Protein AF-A0A2V6FDK2-F1 (afdb_monomer)

Structure (mmCIF, N/CA/C/O backbone):
data_AF-A0A2V6FDK2-F1
#
_entry.id   AF-A0A2V6FDK2-F1
#
loop_
_atom_site.group_PDB
_atom_site.id
_atom_site.type_symbol
_atom_site.label_atom_id
_atom_site.label_alt_id
_atom_site.label_comp_id
_atom_site.label_asym_id
_atom_site.label_entity_id
_atom_site.label_seq_id
_atom_site.pdbx_PDB_ins_code
_atom_site.Cartn_x
_atom_site.Cartn_y
_atom_site.Cartn_z
_atom_site.occupancy
_atom_site.B_iso_or_equiv
_atom_site.auth_seq_id
_atom_site.auth_comp_id
_atom_site.auth_asym_id
_atom_site.auth_atom_id
_atom_site.pdbx_PDB_model_num
ATOM 1 N N . MET A 1 1 ? -0.575 10.811 1.389 1.00 85.94 1 MET A N 1
ATOM 2 C CA . MET A 1 1 ? -0.561 9.710 2.386 1.00 85.94 1 MET A CA 1
ATOM 3 C C . MET A 1 1 ? -1.241 9.961 3.729 1.00 85.94 1 MET A C 1
ATOM 5 O O . MET A 1 1 ? -1.924 9.056 4.196 1.00 85.94 1 MET A O 1
ATOM 9 N N . LYS A 1 2 ? -1.090 11.131 4.367 1.00 87.75 2 LYS A N 1
ATOM 10 C CA . LYS A 1 2 ? -1.669 11.398 5.703 1.00 87.75 2 LYS A CA 1
ATOM 11 C C . LYS A 1 2 ? -3.189 11.168 5.780 1.00 87.75 2 LYS A C 1
ATOM 13 O O . LYS A 1 2 ? -3.644 10.472 6.678 1.00 87.75 2 LYS A O 1
ATOM 18 N N . SER A 1 3 ? -3.952 11.706 4.821 1.00 92.69 3 SER A N 1
ATOM 19 C CA . SER A 1 3 ? -5.419 11.562 4.778 1.00 92.69 3 SER A CA 1
ATOM 20 C C . SER A 1 3 ? -5.865 10.095 4.682 1.00 92.69 3 SER A C 1
ATOM 22 O O . SER A 1 3 ? -6.679 9.646 5.483 1.00 92.69 3 SER A O 1
ATOM 24 N N . LEU A 1 4 ? -5.247 9.317 3.785 1.00 91.94 4 L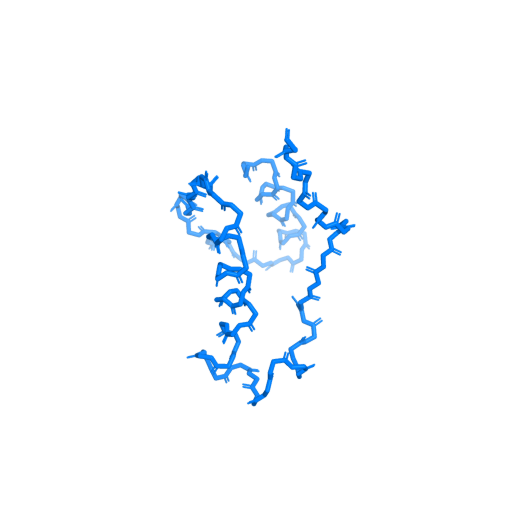EU A N 1
ATOM 25 C CA . LEU A 1 4 ? -5.575 7.902 3.592 1.00 91.94 4 LEU A CA 1
ATOM 26 C C . LEU A 1 4 ? -5.321 7.073 4.859 1.00 91.94 4 LEU A C 1
ATOM 28 O O . LEU A 1 4 ? -6.226 6.401 5.344 1.00 91.94 4 LEU A O 1
ATOM 32 N N . LYS A 1 5 ? -4.113 7.176 5.439 1.00 94.25 5 LYS A N 1
ATOM 33 C CA . LYS A 1 5 ? -3.767 6.476 6.689 1.00 94.25 5 LYS A CA 1
ATOM 34 C C . LYS A 1 5 ? -4.739 6.835 7.819 1.00 94.25 5 LYS A C 1
ATOM 36 O O . LYS A 1 5 ? -5.150 5.956 8.569 1.00 94.25 5 LYS A O 1
ATOM 41 N N . ASN A 1 6 ? -5.141 8.105 7.912 1.00 94.81 6 ASN A N 1
ATOM 42 C CA . ASN A 1 6 ? -6.095 8.567 8.921 1.00 94.81 6 ASN A CA 1
ATOM 43 C C . ASN A 1 6 ? -7.499 7.982 8.725 1.00 94.81 6 ASN A C 1
ATOM 45 O O . ASN A 1 6 ? -8.112 7.581 9.714 1.00 94.81 6 ASN A O 1
ATOM 49 N N . SER A 1 7 ? -7.997 7.926 7.486 1.00 96.44 7 SER A N 1
ATOM 50 C CA . SER A 1 7 ? -9.317 7.364 7.173 1.00 96.44 7 SER A CA 1
ATOM 51 C C . SER A 1 7 ? -9.393 5.888 7.569 1.00 96.44 7 SER A C 1
ATOM 53 O O . SER A 1 7 ? -10.241 5.522 8.379 1.00 96.44 7 SER A O 1
ATOM 55 N N . PHE A 1 8 ? -8.429 5.076 7.131 1.00 96.12 8 PHE A N 1
ATOM 56 C CA . PHE A 1 8 ? -8.349 3.670 7.533 1.00 96.12 8 PHE A CA 1
ATOM 57 C C . PHE A 1 8 ? -8.146 3.498 9.040 1.00 96.12 8 PHE A C 1
ATOM 59 O O . PHE A 1 8 ? -8.797 2.658 9.651 1.00 96.12 8 PHE A O 1
ATOM 66 N N . SER A 1 9 ? -7.299 4.311 9.681 1.00 96.69 9 SER A N 1
ATOM 67 C CA . SER A 1 9 ? -7.131 4.250 11.138 1.00 96.69 9 SER A CA 1
ATOM 68 C C . SER A 1 9 ? -8.409 4.578 11.909 1.00 96.69 9 SER A C 1
ATOM 70 O O . SER A 1 9 ? -8.533 4.148 13.053 1.00 96.69 9 SER A O 1
ATOM 72 N N . LYS A 1 10 ? -9.342 5.357 11.348 1.00 96.88 10 LYS A N 1
ATOM 73 C CA . LYS A 1 10 ? -10.653 5.572 11.972 1.00 96.88 10 LYS A CA 1
ATOM 74 C C . LYS A 1 10 ? -11.463 4.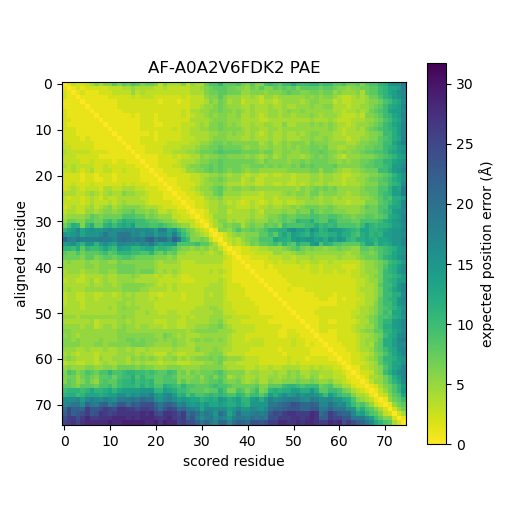274 11.939 1.00 96.88 10 LYS A C 1
ATOM 76 O O . LYS A 1 10 ? -11.856 3.799 12.998 1.00 96.88 10 LYS A O 1
ATOM 81 N N . THR A 1 11 ? -11.592 3.656 10.767 1.00 97.75 11 THR A N 1
ATOM 82 C CA . THR A 1 11 ? -12.299 2.377 10.599 1.00 97.75 11 THR A CA 1
ATOM 83 C C . THR A 1 11 ? -11.679 1.259 11.442 1.00 97.75 11 THR A C 1
ATOM 85 O O . THR A 1 11 ? -12.390 0.541 12.133 1.00 97.75 11 THR A O 1
ATOM 88 N N . LEU A 1 12 ? -10.348 1.146 11.481 1.00 97.81 12 LEU A N 1
ATOM 89 C CA . LEU A 1 12 ? -9.656 0.147 12.304 1.00 97.81 12 LEU A CA 1
ATOM 90 C C . LEU A 1 12 ? -9.919 0.337 13.806 1.00 97.81 12 LEU A C 1
ATOM 92 O O . LEU A 1 12 ? -10.049 -0.651 14.523 1.00 97.81 12 LEU A O 1
ATOM 96 N N . ARG A 1 13 ? -10.046 1.584 14.290 1.00 97.19 13 ARG A N 1
ATOM 97 C CA . ARG A 1 13 ? -10.464 1.850 15.681 1.00 97.19 13 ARG A CA 1
ATOM 98 C C . ARG A 1 13 ? -11.901 1.416 15.933 1.00 97.19 13 ARG A C 1
ATOM 100 O O . ARG A 1 13 ? -12.158 0.813 16.966 1.00 97.19 13 ARG A O 1
ATOM 107 N N . GLU A 1 14 ? -12.809 1.704 15.003 1.00 97.62 14 GLU A N 1
ATOM 108 C CA . GLU A 1 14 ? -14.212 1.269 15.084 1.00 97.62 14 GLU A CA 1
ATOM 109 C C . GLU A 1 14 ? -14.322 -0.266 15.097 1.00 97.62 14 GLU A C 1
ATOM 111 O O . GLU A 1 14 ? -15.170 -0.822 15.788 1.00 97.62 14 GLU A O 1
A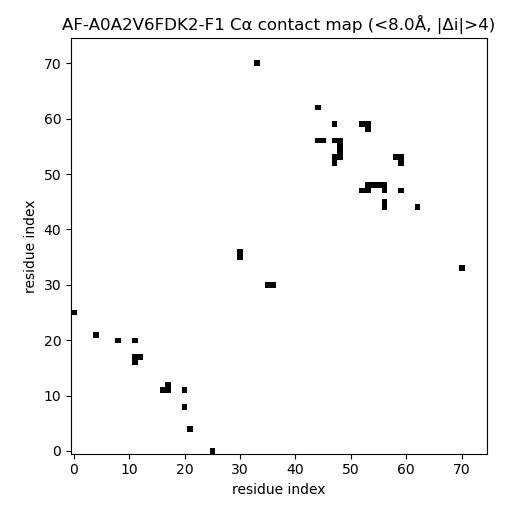TOM 116 N N . MET A 1 15 ? -13.401 -0.957 14.419 1.00 97.94 15 MET A N 1
ATOM 117 C CA . MET A 1 15 ? -13.257 -2.418 14.439 1.00 97.94 15 MET A CA 1
ATOM 118 C C . MET A 1 15 ? -12.470 -2.959 15.650 1.00 97.94 15 MET A C 1
ATOM 120 O O . MET A 1 15 ? -12.161 -4.147 15.688 1.00 97.94 15 MET A O 1
ATOM 124 N N . ASN A 1 16 ? -12.129 -2.120 16.636 1.00 97.62 16 ASN A N 1
ATOM 125 C CA . ASN A 1 16 ? -11.333 -2.477 17.820 1.00 97.62 16 ASN A CA 1
ATOM 126 C C . ASN A 1 16 ? -9.930 -3.049 17.520 1.00 97.62 16 ASN A C 1
ATOM 128 O O . ASN A 1 16 ? -9.364 -3.779 18.334 1.00 97.62 16 ASN A O 1
ATOM 132 N N . VAL A 1 17 ? -9.322 -2.694 16.384 1.00 97.88 17 VAL A N 1
ATOM 133 C CA . VAL A 1 17 ? -7.927 -3.051 16.081 1.00 97.88 17 VAL A CA 1
ATOM 134 C C . VAL A 1 17 ? -6.984 -2.096 16.832 1.00 97.88 17 VAL A C 1
ATOM 136 O O . VAL A 1 17 ? -7.057 -0.876 16.623 1.00 97.88 17 VAL A O 1
ATOM 139 N N . PRO A 1 18 ? -6.076 -2.599 17.690 1.00 96.62 18 PRO A N 1
ATOM 140 C CA . PRO A 1 18 ? -5.212 -1.755 18.509 1.00 96.62 18 PRO A CA 1
ATOM 141 C C . PRO A 1 18 ? -4.147 -1.022 17.683 1.00 96.62 18 PRO A C 1
ATOM 143 O O . PRO A 1 18 ? -3.698 -1.477 16.633 1.00 96.62 18 PRO A O 1
ATOM 146 N N . ALA A 1 19 ? -3.736 0.143 18.179 1.00 94.56 19 ALA A N 1
ATOM 147 C CA . ALA A 1 19 ? -2.638 0.929 17.623 1.00 94.56 19 ALA A CA 1
ATOM 148 C C . ALA A 1 19 ? -1.261 0.385 18.081 1.00 94.56 19 ALA A C 1
ATOM 150 O O . ALA A 1 19 ? -1.195 -0.252 19.133 1.00 94.56 19 ALA A O 1
ATOM 151 N N . PRO A 1 20 ? -0.154 0.693 17.366 1.00 94.62 20 PRO A N 1
ATOM 152 C CA . PRO A 1 20 ? -0.074 1.518 16.155 1.00 94.62 20 PRO A CA 1
ATOM 153 C C . PRO A 1 20 ? -0.456 0.758 14.873 1.00 94.62 20 PRO A C 1
ATOM 155 O O . PRO A 1 20 ? 0.075 -0.308 14.596 1.00 94.62 20 PRO A O 1
ATOM 158 N N . HIS A 1 21 ? -1.329 1.347 14.042 1.00 96.12 21 HIS A N 1
ATOM 159 C CA . HIS A 1 21 ? -1.747 0.742 12.760 1.00 96.12 21 HIS A CA 1
ATOM 160 C C . HIS A 1 21 ? -0.719 0.889 11.638 1.00 96.12 21 HIS A C 1
ATOM 162 O O . HIS A 1 21 ? -0.738 0.130 10.677 1.00 96.12 21 HIS A O 1
ATOM 168 N N . TRP A 1 22 ? 0.148 1.897 11.722 1.00 95.75 22 TRP A N 1
ATOM 169 C CA . TRP A 1 22 ? 1.069 2.255 10.649 1.00 95.75 22 TRP A CA 1
ATOM 170 C C . TRP A 1 22 ? 2.479 2.446 11.189 1.00 95.75 22 TRP A C 1
ATOM 172 O O . TRP A 1 22 ? 2.674 3.105 12.211 1.00 95.75 22 TRP A O 1
ATOM 182 N N . GLN A 1 23 ? 3.471 1.986 10.429 1.00 94.75 23 GLN A N 1
ATOM 183 C CA . GLN A 1 23 ? 4.851 2.431 10.595 1.00 94.75 23 GLN A CA 1
ATOM 184 C C . GLN A 1 23 ? 4.958 3.949 10.355 1.00 94.75 23 GLN A C 1
ATOM 186 O O . GLN A 1 23 ? 4.265 4.517 9.496 1.00 94.75 23 GLN A O 1
ATOM 191 N N . LYS A 1 24 ? 5.846 4.609 11.112 1.00 92.88 24 LYS A N 1
ATOM 192 C CA . LYS A 1 24 ? 6.178 6.029 10.938 1.00 92.88 24 LYS A CA 1
ATOM 193 C C . LYS A 1 24 ? 6.798 6.264 9.554 1.00 92.88 24 LYS A C 1
ATOM 195 O O . LYS A 1 24 ? 7.710 5.551 9.157 1.00 92.88 24 LYS A O 1
ATOM 200 N N . GLY A 1 25 ? 6.330 7.301 8.857 1.00 92.19 25 GLY A N 1
ATOM 201 C CA . GLY A 1 25 ? 6.771 7.625 7.497 1.00 92.19 25 GLY A CA 1
ATOM 202 C C . GLY A 1 25 ? 6.072 6.790 6.422 1.00 92.19 25 GLY A C 1
ATOM 203 O O . GLY A 1 25 ? 5.029 6.175 6.662 1.00 92.19 25 GLY A O 1
ATOM 204 N N . PHE A 1 26 ? 6.599 6.845 5.208 1.00 92.38 26 PHE A N 1
ATOM 205 C CA . PHE A 1 26 ? 6.261 5.991 4.070 1.00 92.38 26 PHE A CA 1
ATOM 206 C C . PHE A 1 26 ? 7.421 6.078 3.073 1.00 92.38 26 PHE A C 1
ATOM 208 O O . PHE A 1 26 ? 8.238 6.989 3.177 1.00 92.38 26 PHE A O 1
ATOM 215 N N . PHE A 1 27 ? 7.510 5.118 2.158 1.00 90.44 27 PHE A N 1
ATOM 216 C CA . PHE A 1 27 ? 8.459 5.175 1.053 1.00 90.44 27 PHE A CA 1
ATOM 217 C C . PHE A 1 27 ? 7.798 5.862 -0.141 1.00 90.44 27 PHE A C 1
ATOM 219 O O . PHE A 1 27 ? 6.682 5.495 -0.518 1.00 90.44 27 PHE A O 1
ATOM 226 N N . ASP A 1 28 ? 8.480 6.843 -0.718 1.00 89.19 28 ASP A N 1
ATOM 227 C CA . ASP A 1 28 ? 8.122 7.477 -1.978 1.00 89.19 28 ASP A CA 1
ATOM 228 C C . ASP A 1 28 ? 9.337 7.516 -2.907 1.00 89.19 28 ASP A C 1
ATOM 230 O O . ASP A 1 28 ? 10.445 7.865 -2.502 1.00 89.19 28 ASP A O 1
ATOM 234 N N . HIS A 1 29 ? 9.124 7.121 -4.161 1.00 84.19 29 HIS A N 1
ATOM 235 C CA . HIS A 1 29 ? 10.129 7.190 -5.211 1.00 84.19 29 HIS A CA 1
ATOM 236 C C . HIS A 1 29 ? 9.501 7.805 -6.459 1.00 84.19 29 HIS A C 1
ATOM 238 O O . HIS A 1 29 ? 8.464 7.342 -6.932 1.00 84.19 29 HIS A O 1
ATOM 244 N N . VAL A 1 30 ? 10.110 8.876 -6.971 1.00 83.31 30 VAL A N 1
ATOM 245 C CA . VAL A 1 30 ? 9.638 9.550 -8.184 1.00 83.31 30 VAL A CA 1
ATOM 246 C C . VAL A 1 30 ? 10.165 8.805 -9.403 1.00 83.31 30 VAL A C 1
ATOM 248 O O . VAL A 1 30 ? 11.368 8.761 -9.643 1.00 83.31 30 VAL A O 1
ATOM 251 N N . MET A 1 31 ? 9.238 8.276 -10.189 1.00 79.88 31 MET A N 1
ATOM 252 C CA . MET A 1 31 ? 9.488 7.585 -11.450 1.00 79.88 31 MET A CA 1
ATOM 253 C C . MET A 1 31 ? 9.780 8.617 -12.543 1.00 79.88 31 MET A C 1
ATOM 255 O O . MET A 1 31 ? 8.961 9.505 -12.773 1.00 79.88 31 MET A O 1
ATOM 259 N N . ARG A 1 32 ? 10.957 8.552 -13.178 1.00 76.69 32 ARG A N 1
ATOM 260 C CA . ARG A 1 32 ? 11.418 9.583 -14.135 1.00 76.69 32 ARG A CA 1
ATOM 261 C C . ARG A 1 32 ? 11.410 9.152 -15.603 1.00 76.69 32 ARG A C 1
ATOM 263 O O . ARG A 1 32 ? 11.594 10.004 -16.463 1.00 76.69 32 ARG A O 1
ATOM 270 N N . SER A 1 33 ? 11.205 7.871 -15.889 1.00 72.88 33 SER A N 1
ATOM 271 C CA . SER A 1 33 ? 11.132 7.332 -17.250 1.00 72.88 33 SER A CA 1
ATOM 272 C C . SER A 1 33 ? 10.035 6.275 -17.356 1.00 72.88 33 SER A C 1
ATOM 274 O O . SER A 1 33 ? 9.695 5.621 -16.368 1.00 72.88 33 SER A O 1
ATOM 276 N N . GLU A 1 34 ? 9.491 6.101 -18.560 1.00 66.44 34 GLU A N 1
ATOM 277 C CA . GLU A 1 34 ? 8.496 5.062 -18.855 1.00 66.44 34 GLU A CA 1
ATOM 278 C C . GLU A 1 34 ? 9.072 3.648 -18.705 1.00 66.44 34 GLU A C 1
ATOM 280 O O . GLU A 1 34 ? 8.391 2.757 -18.211 1.00 66.44 34 GLU A O 1
ATOM 285 N N . GLU A 1 35 ? 10.347 3.442 -19.041 1.00 62.72 35 GLU A N 1
ATOM 286 C CA . GLU A 1 35 ? 11.036 2.158 -18.843 1.00 62.72 35 GLU A CA 1
ATOM 287 C C . GLU A 1 35 ? 11.039 1.739 -17.364 1.00 62.72 35 GLU A C 1
ATOM 289 O O . GLU A 1 35 ? 10.731 0.597 -17.029 1.00 62.72 35 GLU A O 1
ATOM 294 N N . SER A 1 36 ? 11.250 2.703 -16.461 1.00 67.25 36 SER A N 1
ATOM 295 C CA . SER A 1 36 ? 11.193 2.461 -15.021 1.00 67.25 36 SER A CA 1
ATOM 296 C C . SER A 1 36 ? 9.803 1.994 -14.577 1.00 67.25 36 SER A C 1
ATOM 298 O O . SER A 1 36 ? 9.693 1.203 -13.638 1.00 67.25 36 SER A O 1
ATOM 300 N N . TYR A 1 37 ? 8.736 2.451 -15.242 1.00 74.31 37 TYR A N 1
ATOM 301 C CA . TYR A 1 37 ? 7.356 2.149 -14.865 1.00 74.31 37 TYR A CA 1
ATOM 302 C C . TYR A 1 37 ? 7.037 0.655 -14.938 1.00 74.31 37 TYR A C 1
ATOM 304 O O . TYR A 1 37 ? 6.572 0.088 -13.947 1.00 74.31 37 TYR A O 1
ATOM 312 N N . SER A 1 38 ? 7.348 0.010 -16.063 1.00 80.00 38 SER A N 1
ATOM 313 C CA . SER A 1 38 ? 7.085 -1.422 -16.256 1.00 80.00 38 SER A CA 1
ATOM 314 C C . SER A 1 38 ? 7.843 -2.285 -15.245 1.00 80.00 38 SER A C 1
ATOM 316 O O . SER A 1 38 ? 7.278 -3.220 -14.678 1.00 80.00 38 SER A O 1
ATOM 318 N N . GLU A 1 39 ? 9.097 -1.935 -14.954 1.00 82.81 39 GLU A N 1
ATOM 319 C CA . GLU A 1 39 ? 9.917 -2.645 -13.966 1.00 82.81 39 GLU A CA 1
ATOM 320 C C . GLU A 1 39 ? 9.361 -2.512 -12.542 1.00 82.81 39 GLU A C 1
ATOM 322 O O . GLU A 1 39 ? 9.284 -3.495 -11.803 1.00 82.81 39 GLU A O 1
ATOM 327 N N . ASN A 1 40 ? 8.930 -1.311 -12.144 1.00 84.19 40 ASN A N 1
ATOM 328 C CA . ASN A 1 40 ? 8.353 -1.101 -10.814 1.00 84.19 40 ASN A CA 1
ATOM 329 C C . ASN A 1 40 ? 6.979 -1.758 -10.677 1.00 84.19 40 ASN A C 1
ATOM 331 O O . ASN A 1 40 ? 6.655 -2.271 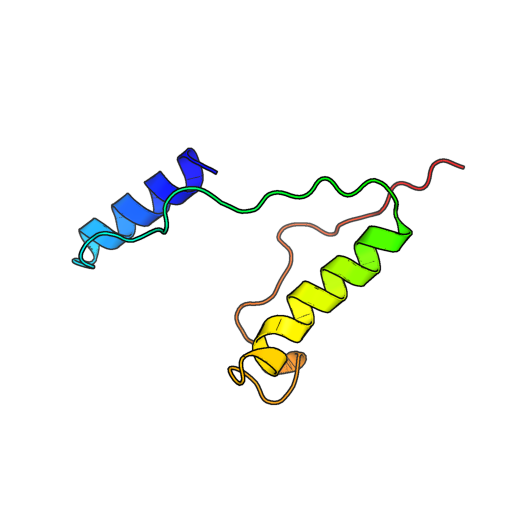-9.603 1.00 84.19 40 ASN A O 1
ATOM 335 N N . TRP A 1 41 ? 6.184 -1.774 -11.748 1.00 85.06 41 TRP A N 1
ATOM 336 C CA . TRP A 1 41 ? 4.929 -2.514 -11.767 1.00 85.06 41 TRP A CA 1
ATOM 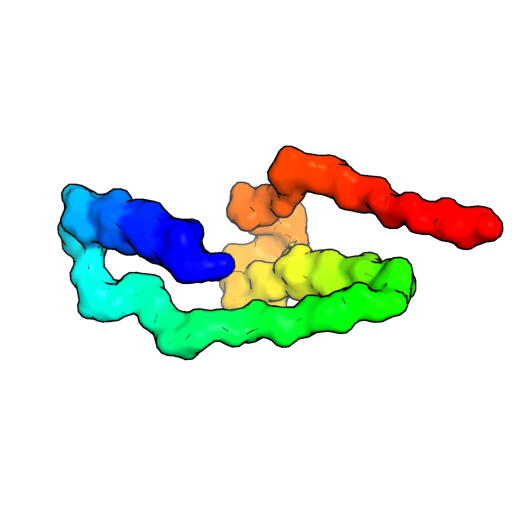337 C C . TRP A 1 41 ? 5.174 -4.007 -11.548 1.00 85.06 41 TRP A C 1
ATOM 339 O O . TRP A 1 41 ? 4.578 -4.598 -10.645 1.00 85.06 41 TRP A O 1
ATOM 349 N N . LEU A 1 42 ? 6.110 -4.594 -12.302 1.00 88.00 42 LEU A N 1
ATOM 350 C CA . LEU A 1 42 ? 6.478 -5.999 -12.146 1.00 88.00 42 LEU A CA 1
ATOM 351 C C . LEU A 1 42 ? 7.000 -6.287 -10.732 1.00 88.00 42 LEU A C 1
ATOM 353 O O . LEU A 1 42 ? 6.583 -7.263 -10.114 1.00 88.00 42 LEU A O 1
ATOM 357 N N . TYR A 1 43 ? 7.822 -5.398 -10.170 1.00 89.62 43 TYR A N 1
ATOM 358 C CA . TYR A 1 43 ? 8.289 -5.516 -8.788 1.00 89.62 43 TYR A CA 1
ATOM 359 C C . TYR A 1 43 ? 7.131 -5.576 -7.778 1.00 89.62 43 TYR A C 1
ATOM 361 O O . TYR A 1 43 ? 7.133 -6.415 -6.873 1.00 89.62 43 TYR A O 1
ATOM 369 N N . VAL A 1 44 ? 6.135 -4.693 -7.914 1.00 90.06 44 VAL A N 1
ATOM 370 C CA . VAL A 1 44 ? 4.955 -4.686 -7.036 1.00 90.06 44 VAL A CA 1
ATOM 371 C C . VAL A 1 44 ? 4.137 -5.963 -7.216 1.00 90.06 44 VAL A C 1
ATOM 373 O O . VAL A 1 44 ? 3.748 -6.559 -6.209 1.00 90.06 44 VAL A O 1
ATOM 376 N N . ALA A 1 45 ? 3.930 -6.402 -8.459 1.00 90.25 45 ALA A N 1
ATOM 377 C CA . ALA A 1 45 ? 3.205 -7.628 -8.773 1.00 90.25 45 ALA A CA 1
ATOM 378 C C .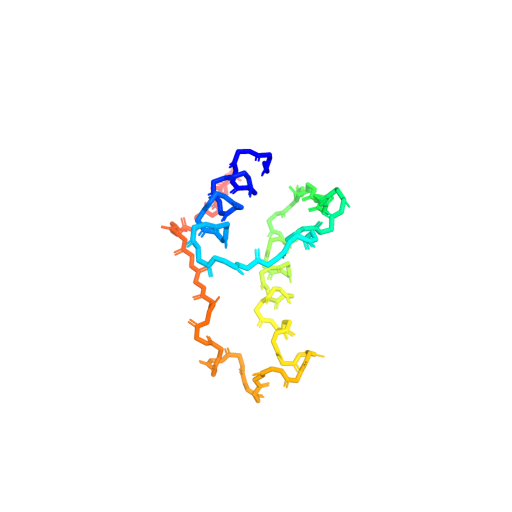 ALA A 1 45 ? 3.895 -8.869 -8.182 1.00 90.25 45 ALA A C 1
ATOM 380 O O . ALA A 1 45 ? 3.218 -9.723 -7.620 1.00 90.25 45 ALA A O 1
ATOM 381 N N . GLU A 1 46 ? 5.228 -8.947 -8.230 1.00 94.38 46 GLU A N 1
ATOM 382 C CA . GLU A 1 46 ? 6.027 -10.076 -7.724 1.00 94.38 46 GLU A CA 1
ATOM 383 C C . GLU A 1 46 ? 6.169 -10.133 -6.200 1.00 94.38 46 GLU A C 1
ATOM 385 O O . GLU A 1 46 ? 6.514 -11.184 -5.646 1.00 94.38 46 GLU A O 1
ATOM 390 N N . ASN A 1 47 ? 5.901 -9.040 -5.483 1.00 94.94 47 ASN A N 1
ATOM 391 C CA . ASN A 1 47 ? 6.094 -8.983 -4.031 1.00 94.94 47 ASN A CA 1
ATOM 392 C C . ASN A 1 47 ? 5.365 -10.081 -3.229 1.00 94.94 47 ASN A C 1
ATOM 394 O O . ASN A 1 47 ? 5.994 -10.632 -2.320 1.00 94.94 47 ASN A O 1
ATOM 398 N N . PRO A 1 48 ? 4.103 -10.451 -3.523 1.00 96.44 48 PRO A N 1
ATOM 399 C CA . PRO A 1 48 ? 3.425 -11.559 -2.858 1.00 96.44 48 PRO A CA 1
ATOM 400 C C . PRO A 1 48 ? 4.181 -12.884 -2.992 1.00 96.44 48 PRO A C 1
ATOM 402 O O . PRO A 1 48 ? 4.343 -13.590 -1.998 1.00 96.44 48 PRO A O 1
ATOM 405 N N . VAL A 1 49 ? 4.722 -13.185 -4.176 1.00 96.38 49 VAL A N 1
ATOM 406 C CA . VAL A 1 49 ? 5.517 -14.402 -4.418 1.00 96.38 49 VAL A CA 1
ATOM 407 C C . VAL A 1 49 ? 6.839 -14.334 -3.653 1.00 96.38 49 VAL A C 1
ATOM 409 O O . VAL A 1 49 ? 7.189 -15.255 -2.914 1.00 96.38 49 VAL A O 1
ATOM 412 N N . ARG A 1 50 ? 7.539 -13.194 -3.726 1.00 96.06 50 ARG A N 1
ATOM 413 C CA . ARG A 1 50 ? 8.808 -12.949 -3.007 1.00 96.06 50 ARG A CA 1
ATOM 414 C C . ARG A 1 50 ? 8.669 -13.009 -1.484 1.00 96.06 50 ARG A C 1
ATOM 416 O O . ARG A 1 50 ? 9.658 -13.227 -0.789 1.00 96.06 50 ARG A O 1
ATOM 423 N N . LYS A 1 51 ? 7.468 -12.761 -0.958 1.00 96.69 51 LYS A N 1
ATOM 424 C CA . LYS A 1 51 ? 7.139 -12.83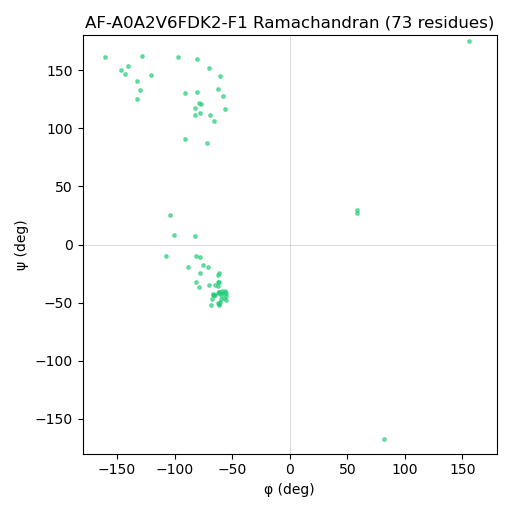6 0.473 1.00 96.69 51 LYS A CA 1
ATOM 425 C C . LYS A 1 51 ? 6.416 -14.124 0.860 1.00 96.69 51 LYS A C 1
ATOM 427 O O . LYS A 1 51 ? 5.996 -14.235 2.008 1.00 96.69 51 LYS A O 1
ATOM 432 N N . HIS A 1 52 ? 6.3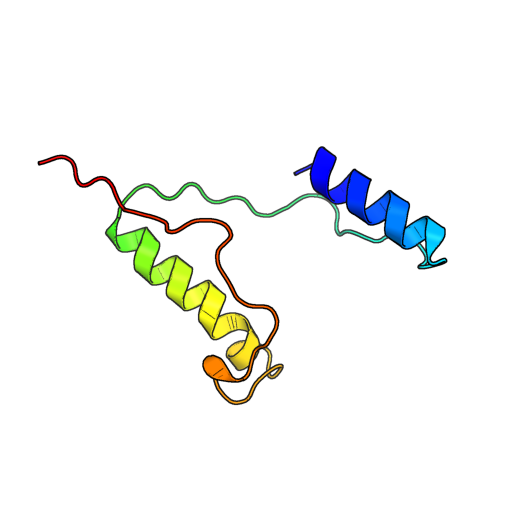10 -15.086 -0.059 1.00 96.38 52 HIS A N 1
ATOM 433 C CA . HIS A 1 52 ? 5.654 -16.377 0.157 1.00 96.38 52 HIS A CA 1
ATOM 434 C C . HIS A 1 52 ? 4.180 -16.260 0.581 1.00 96.38 52 HIS A C 1
ATOM 436 O O . HIS A 1 52 ? 3.659 -17.109 1.298 1.00 96.38 52 HIS A O 1
ATOM 442 N N . LEU A 1 53 ? 3.509 -15.195 0.142 1.00 95.75 53 LEU A N 1
ATOM 443 C CA . LEU A 1 53 ? 2.082 -14.965 0.363 1.00 95.75 53 LEU A CA 1
ATOM 444 C C . LEU A 1 53 ? 1.215 -15.591 -0.742 1.00 95.75 53 LEU A C 1
ATOM 446 O O . LEU A 1 53 ? 0.023 -15.799 -0.535 1.00 95.75 53 LEU A O 1
ATOM 450 N N . ALA A 1 54 ? 1.811 -15.887 -1.900 1.00 96.38 54 ALA A N 1
ATOM 451 C CA . ALA A 1 54 ? 1.180 -16.534 -3.046 1.00 96.38 54 ALA A CA 1
ATOM 452 C C . ALA A 1 54 ? 2.202 -17.420 -3.781 1.00 96.38 54 ALA A C 1
ATOM 454 O O . ALA A 1 54 ? 3.398 -17.119 -3.762 1.00 96.38 54 ALA A O 1
ATOM 455 N N . ALA A 1 55 ? 1.750 -18.504 -4.420 1.00 95.88 55 ALA A N 1
ATOM 456 C CA . ALA A 1 55 ? 2.623 -19.365 -5.225 1.00 95.88 55 ALA A CA 1
ATOM 457 C C . ALA A 1 55 ? 2.902 -18.751 -6.603 1.00 95.88 55 ALA A C 1
ATOM 459 O O . 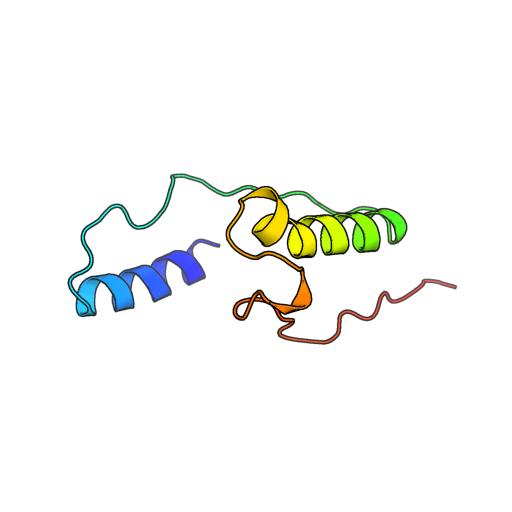ALA A 1 55 ? 4.015 -18.856 -7.121 1.00 95.88 55 ALA A O 1
ATOM 460 N N . ARG A 1 56 ? 1.896 -18.085 -7.176 1.00 94.19 56 ARG A N 1
ATOM 461 C CA . ARG A 1 56 ? 1.979 -17.360 -8.442 1.00 94.19 56 ARG A CA 1
ATOM 462 C C . ARG A 1 56 ? 1.461 -15.934 -8.286 1.00 94.19 56 ARG A C 1
ATOM 464 O O . ARG A 1 56 ? 0.724 -15.631 -7.350 1.00 94.19 56 ARG A O 1
ATOM 471 N N . LEU A 1 57 ? 1.818 -15.074 -9.238 1.00 90.69 57 LEU A N 1
ATOM 472 C CA . LEU A 1 57 ? 1.331 -13.692 -9.316 1.00 90.69 57 LEU A CA 1
ATOM 473 C C . LEU A 1 57 ? -0.199 -13.639 -9.334 1.00 90.69 57 LEU A C 1
ATOM 475 O O . LEU A 1 57 ? -0.806 -12.847 -8.619 1.00 90.69 57 LEU A O 1
ATOM 479 N N . GLU A 1 58 ? -0.822 -14.514 -10.124 1.00 91.81 58 GLU A N 1
ATOM 480 C CA . GLU A 1 58 ? -2.269 -14.516 -10.357 1.00 91.81 58 GLU A CA 1
ATOM 481 C C . GLU A 1 58 ? -3.068 -14.986 -9.134 1.00 91.81 58 GLU A C 1
ATOM 483 O O . GLU A 1 58 ? -4.251 -14.677 -9.013 1.00 91.81 58 GLU A O 1
ATOM 488 N N . ASP A 1 59 ? -2.419 -15.688 -8.201 1.00 94.94 59 ASP A N 1
ATOM 489 C CA . ASP A 1 59 ? -3.062 -16.211 -6.994 1.00 94.94 59 ASP A CA 1
ATOM 490 C C . ASP A 1 59 ? -3.272 -15.123 -5.929 1.00 94.94 59 ASP A C 1
ATOM 492 O O . ASP A 1 59 ? -3.948 -15.364 -4.928 1.00 94.94 59 ASP A O 1
ATOM 496 N N . TRP A 1 60 ? -2.684 -13.931 -6.094 1.00 95.62 60 TRP A N 1
ATOM 497 C CA . TRP A 1 60 ? -2.819 -12.846 -5.125 1.00 95.62 60 TRP A CA 1
ATOM 498 C C . TRP A 1 60 ? -4.135 -12.076 -5.330 1.00 95.62 60 TRP A C 1
ATOM 500 O O . TRP A 1 60 ? -4.260 -11.342 -6.312 1.00 95.62 60 TRP A O 1
ATOM 510 N N . PRO A 1 61 ? -5.115 -12.153 -4.406 1.00 93.25 61 PRO A N 1
ATOM 511 C CA . PRO A 1 61 ? -6.436 -11.554 -4.621 1.00 93.25 61 PRO A CA 1
ATOM 512 C C . PRO A 1 61 ? -6.473 -10.047 -4.330 1.00 93.25 61 PRO A C 1
ATOM 514 O O . PRO A 1 61 ? -7.471 -9.390 -4.609 1.00 93.25 61 PRO A O 1
ATOM 517 N N . TYR A 1 62 ? -5.407 -9.491 -3.745 1.00 92.12 62 TYR A N 1
ATOM 518 C CA . TYR A 1 62 ? -5.335 -8.092 -3.312 1.00 92.12 62 TYR A CA 1
ATOM 519 C C . TYR A 1 62 ? -4.501 -7.219 -4.266 1.00 92.12 62 TYR A C 1
ATOM 521 O O . TYR A 1 62 ? -3.914 -6.225 -3.837 1.00 92.12 62 TYR A O 1
ATOM 529 N N . GLN A 1 63 ? -4.400 -7.612 -5.539 1.00 88.19 63 GLN A N 1
ATOM 530 C CA . GLN A 1 63 ? -3.813 -6.801 -6.612 1.00 88.19 63 GLN A CA 1
ATOM 531 C C . GLN A 1 63 ? -4.894 -6.068 -7.412 1.00 88.19 63 GLN A C 1
ATOM 533 O O . GLN A 1 63 ? -6.061 -6.456 -7.395 1.00 88.19 63 GLN A O 1
ATOM 538 N N . GLY A 1 64 ? -4.496 -5.028 -8.140 1.00 84.06 64 GLY A N 1
ATOM 539 C CA . GLY A 1 64 ? -5.369 -4.320 -9.071 1.00 84.06 64 GLY A CA 1
ATOM 540 C C . GLY A 1 64 ? -4.921 -2.888 -9.329 1.00 84.06 64 GLY A C 1
ATOM 541 O O . GLY A 1 64 ? -3.993 -2.381 -8.697 1.00 84.06 64 GLY A O 1
ATOM 542 N N . GLU A 1 65 ? -5.622 -2.232 -10.247 1.00 84.69 65 GLU A N 1
ATOM 543 C CA . GLU A 1 65 ? -5.485 -0.811 -10.548 1.00 84.69 65 GLU A CA 1
ATOM 544 C C . GLU A 1 65 ? -6.827 -0.103 -10.324 1.00 84.69 65 GLU A C 1
ATOM 546 O O . GLU A 1 65 ? -7.892 -0.681 -10.525 1.00 84.69 65 GLU A O 1
ATOM 551 N N . ILE A 1 66 ? -6.787 1.150 -9.863 1.00 82.00 66 ILE A N 1
ATOM 552 C CA . ILE A 1 66 ? -8.008 1.962 -9.705 1.00 82.00 66 ILE A CA 1
ATOM 553 C C . ILE A 1 66 ? -8.408 2.572 -11.056 1.00 82.00 66 ILE A C 1
ATOM 555 O O . ILE A 1 66 ? -9.591 2.743 -11.338 1.00 82.00 66 ILE A O 1
ATOM 559 N N . PHE A 1 67 ? -7.415 2.881 -11.892 1.00 81.19 67 PHE A N 1
ATOM 560 C CA . PHE A 1 67 ? -7.578 3.388 -13.249 1.00 81.19 67 PHE A CA 1
ATOM 561 C C . PHE A 1 67 ? -6.491 2.781 -14.139 1.00 81.19 67 PHE A C 1
ATOM 563 O O . PHE A 1 67 ? -5.373 2.619 -13.641 1.00 81.19 67 PHE A O 1
ATOM 570 N N . PRO A 1 68 ? -6.778 2.530 -15.428 1.00 74.06 68 PRO A N 1
ATOM 571 C CA . PRO A 1 68 ? -5.752 2.166 -16.393 1.00 74.06 68 PRO A CA 1
ATOM 572 C C . PRO A 1 68 ? -4.691 3.260 -16.456 1.00 74.06 68 PRO A C 1
ATOM 574 O O . PRO A 1 68 ? -5.003 4.444 -16.629 1.00 74.06 68 PRO A O 1
ATOM 577 N N . LEU A 1 69 ? -3.431 2.873 -16.297 1.00 68.19 69 LEU A N 1
ATOM 578 C CA . LEU A 1 69 ? -2.307 3.795 -16.402 1.00 68.19 69 LEU A CA 1
ATOM 579 C C . LEU A 1 69 ? -1.808 3.806 -17.851 1.00 68.19 69 LEU A C 1
ATOM 581 O O . LEU A 1 69 ? -0.959 3.013 -18.243 1.00 68.19 69 LEU A O 1
ATOM 585 N N . GLU A 1 70 ? -2.358 4.715 -18.657 1.00 62.22 70 GLU A N 1
ATOM 586 C CA . GLU A 1 70 ? -1.842 5.003 -19.997 1.00 62.22 70 GLU A CA 1
ATOM 587 C C . GLU A 1 70 ? -0.599 5.896 -19.887 1.00 62.22 70 GLU A C 1
ATOM 589 O O . GLU A 1 70 ? -0.681 7.062 -19.482 1.00 62.22 70 GLU A O 1
ATOM 594 N N . ALA A 1 71 ? 0.565 5.362 -20.258 1.00 56.22 71 ALA A N 1
ATOM 595 C CA . ALA A 1 71 ? 1.749 6.179 -20.476 1.00 56.22 71 ALA A CA 1
ATOM 596 C C . ALA A 1 71 ? 1.477 7.091 -21.681 1.00 56.22 71 ALA A C 1
ATOM 598 O O . ALA A 1 71 ? 1.399 6.636 -22.823 1.00 56.22 71 ALA A O 1
ATOM 599 N N . ARG A 1 72 ? 1.257 8.387 -21.431 1.00 50.09 72 ARG A N 1
ATOM 600 C CA . ARG A 1 72 ? 1.184 9.383 -22.501 1.00 50.09 72 ARG A CA 1
ATOM 601 C C . ARG A 1 72 ? 2.590 9.594 -23.052 1.00 50.09 72 ARG A C 1
ATOM 603 O O . ARG A 1 72 ? 3.287 10.502 -22.608 1.00 50.09 72 ARG A O 1
ATOM 610 N N . GLY A 1 73 ? 2.962 8.763 -24.020 1.00 44.25 73 GLY A N 1
ATOM 611 C CA . GLY A 1 73 ? 4.166 8.955 -24.812 1.00 44.25 73 GLY A CA 1
ATOM 612 C C . GLY A 1 73 ? 4.119 10.329 -25.475 1.00 44.25 73 GLY A C 1
ATOM 613 O O . GLY A 1 73 ? 3.221 10.626 -26.266 1.00 44.25 73 GLY A O 1
ATOM 614 N N . HIS A 1 74 ? 5.067 11.189 -25.118 1.00 43.62 74 HIS A N 1
ATOM 615 C CA . HIS A 1 74 ? 5.384 12.351 -25.933 1.00 43.62 74 HIS A CA 1
ATOM 616 C C . HIS A 1 74 ? 6.051 11.833 -27.211 1.00 43.62 74 HIS A C 1
ATOM 618 O O . HIS A 1 74 ? 7.144 11.272 -27.147 1.00 43.62 74 HIS A O 1
ATOM 624 N N . VAL A 1 75 ? 5.349 11.974 -28.339 1.00 39.22 75 VAL A N 1
ATOM 625 C CA . VAL A 1 75 ? 5.927 11.870 -29.689 1.00 39.22 75 VAL A CA 1
ATOM 626 C C . VAL A 1 75 ? 6.918 13.009 -29.899 1.00 39.22 75 VAL A C 1
ATOM 628 O O . VAL A 1 75 ? 6.592 14.140 -29.463 1.00 39.22 75 VAL A O 1
#

Foldseek 3Di:
DVVVCVVVVVVCVVVVNDDPPDDPDDDDDDDDDPVVVVVVVVVVLCVCCVVVVDVDSVRDPPDDDPDDDDDPDDD

Solvent-accessible surface area (backbone atoms only — not comparable to full-atom values): 5128 Å² total; per-residue (Å²): 108,70,66,60,56,52,54,53,52,50,55,38,49,77,69,70,50,74,80,82,85,66,74,90,78,81,93,85,80,88,82,88,48,73,73,56,49,61,55,52,50,51,51,61,54,42,43,45,40,79,68,70,75,22,93,43,64,86,66,46,86,90,68,86,75,95,63,88,83,77,82,80,75,81,127

Mean predicted aligned error: 6.49 Å

Secondary structure (DSSP, 8-state):
-HHHHHHHHHHHHHTTPPSP-S-SS-------SHHHHHHHHHHHHHHHHHTTS-SSGGG-TT---SS--------

Radius of gyration: 16.29 Å; Cα contacts (8 Å, |Δi|>4): 24; chains: 1; bounding box: 26×32×48 Å

pLDDT: mean 86.33, std 13.9, range [39.22, 97.94]

Sequence (75 aa):
MKSLKNSFSKTLREMNVPAPHWQKGFFDHVMRSEESYSENWLYVAENPVRKHLAARLEDWPYQGEIFPLEARGHV